Protein AF-A0A821PXV8-F1 (afdb_monomer_lite)

Structure (mmCIF, N/CA/C/O backbone):
data_AF-A0A821PXV8-F1
#
_entry.id   AF-A0A821PXV8-F1
#
loop_
_atom_site.group_PDB
_atom_site.id
_atom_site.type_symbol
_atom_site.label_atom_id
_atom_site.label_alt_id
_atom_site.label_comp_id
_atom_site.label_asym_id
_atom_site.label_entity_id
_atom_site.label_seq_id
_atom_site.pdbx_PDB_ins_code
_atom_site.Cartn_x
_atom_site.Cartn_y
_atom_site.Cartn_z
_atom_site.occupancy
_atom_site.B_iso_or_equiv
_atom_site.auth_seq_id
_atom_site.auth_comp_id
_atom_site.auth_asym_id
_atom_site.auth_atom_id
_atom_site.pdbx_PDB_model_num
ATOM 1 N N . ALA A 1 1 ? 5.742 -24.033 -4.433 1.00 52.22 1 ALA A N 1
ATOM 2 C CA . ALA A 1 1 ? 5.635 -23.165 -3.242 1.00 52.22 1 ALA A CA 1
ATOM 3 C C . ALA A 1 1 ? 5.120 -21.773 -3.616 1.00 52.22 1 ALA A C 1
ATOM 5 O O . ALA A 1 1 ? 4.051 -21.409 -3.152 1.00 52.22 1 ALA A O 1
ATOM 6 N N . GLU A 1 2 ? 5.779 -21.044 -4.525 1.00 56.19 2 GLU A N 1
ATOM 7 C CA . GLU A 1 2 ? 5.351 -19.692 -4.942 1.00 56.19 2 GLU A CA 1
ATOM 8 C C . GLU A 1 2 ? 3.942 -19.612 -5.546 1.00 56.19 2 GLU A C 1
ATOM 10 O O . GLU A 1 2 ? 3.181 -18.720 -5.197 1.00 56.19 2 GLU A O 1
ATOM 15 N N . ALA A 1 3 ? 3.549 -20.554 -6.409 1.00 59.94 3 ALA A N 1
ATOM 16 C CA . ALA A 1 3 ? 2.200 -20.560 -6.989 1.00 59.94 3 ALA A CA 1
ATOM 17 C C . ALA A 1 3 ? 1.091 -20.746 -5.931 1.00 59.94 3 ALA A C 1
ATOM 19 O O . ALA A 1 3 ? 0.025 -20.149 -6.044 1.00 59.94 3 ALA A O 1
ATOM 20 N N . LEU A 1 4 ? 1.364 -21.530 -4.880 1.00 55.66 4 LEU A N 1
ATOM 21 C CA . LEU A 1 4 ? 0.451 -21.717 -3.747 1.00 55.66 4 LEU A CA 1
ATOM 22 C C . LEU A 1 4 ? 0.378 -20.457 -2.880 1.00 55.66 4 LEU A C 1
ATOM 24 O O . LEU A 1 4 ? -0.715 -20.044 -2.514 1.00 55.66 4 LEU A O 1
ATOM 28 N N . LEU A 1 5 ? 1.518 -19.805 -2.620 1.00 61.62 5 LEU A N 1
ATOM 29 C CA . LEU A 1 5 ? 1.550 -18.509 -1.934 1.00 61.62 5 LEU A CA 1
ATOM 30 C C . LEU A 1 5 ? 0.720 -17.469 -2.697 1.00 61.62 5 LEU A C 1
ATOM 32 O O . LEU A 1 5 ? -0.168 -16.859 -2.114 1.00 61.62 5 LEU A O 1
ATOM 36 N N . ARG A 1 6 ? 0.914 -17.335 -4.015 1.00 65.44 6 ARG A N 1
ATOM 37 C CA . ARG A 1 6 ? 0.133 -16.410 -4.858 1.00 65.44 6 ARG A CA 1
ATOM 38 C C . ARG A 1 6 ? -1.368 -16.707 -4.836 1.00 65.44 6 ARG A C 1
ATOM 40 O O . ARG A 1 6 ? -2.165 -15.774 -4.797 1.00 65.44 6 ARG A O 1
ATOM 47 N N . SER A 1 7 ? -1.749 -17.986 -4.868 1.00 68.25 7 SER A N 1
ATOM 48 C CA . SER A 1 7 ? -3.154 -18.398 -4.759 1.00 68.25 7 SER A CA 1
ATOM 49 C C . SER A 1 7 ? -3.750 -17.967 -3.421 1.00 68.25 7 SER A C 1
ATOM 51 O O . SER A 1 7 ? -4.820 -17.368 -3.401 1.00 68.25 7 SER A O 1
ATOM 53 N N . ASN A 1 8 ? -3.024 -18.197 -2.325 1.00 72.19 8 ASN A N 1
ATOM 54 C CA . ASN A 1 8 ? -3.467 -17.818 -0.987 1.00 72.19 8 ASN A CA 1
ATOM 55 C C . ASN A 1 8 ? -3.618 -16.295 -0.856 1.00 72.19 8 ASN A C 1
ATOM 57 O O . ASN A 1 8 ? -4.674 -15.833 -0.441 1.00 72.19 8 ASN A O 1
ATOM 61 N N . TYR A 1 9 ? -2.632 -15.509 -1.307 1.00 73.06 9 TYR A N 1
ATOM 62 C CA . TYR A 1 9 ? -2.720 -14.043 -1.266 1.00 73.06 9 TYR A CA 1
ATOM 63 C C . TYR A 1 9 ? -3.890 -13.498 -2.087 1.00 73.06 9 TYR A C 1
ATOM 65 O O . TYR A 1 9 ? -4.561 -12.564 -1.654 1.00 73.06 9 TYR A O 1
ATOM 73 N N . LYS A 1 10 ? -4.171 -14.078 -3.258 1.00 76.25 10 LYS A N 1
ATOM 74 C CA . LYS A 1 10 ? -5.303 -13.656 -4.091 1.00 76.25 10 LYS A CA 1
ATOM 75 C C . LYS A 1 10 ? -6.648 -13.959 -3.422 1.00 76.25 10 LYS A C 1
ATOM 77 O O . LYS A 1 10 ? -7.533 -13.100 -3.417 1.00 76.25 10 LYS A O 1
ATOM 82 N N . ASP A 1 11 ? -6.784 -15.146 -2.839 1.00 82.31 11 ASP A N 1
ATOM 83 C CA . ASP A 1 11 ? -7.989 -15.549 -2.111 1.00 82.31 11 ASP A CA 1
ATOM 84 C C . ASP A 1 11 ? -8.191 -14.705 -0.847 1.00 82.31 11 ASP A C 1
ATOM 86 O O . ASP A 1 11 ? -9.311 -14.286 -0.545 1.00 82.31 11 ASP A O 1
ATOM 90 N N . ASP A 1 12 ? -7.114 -14.406 -0.125 1.00 80.38 12 ASP A N 1
ATOM 91 C CA . ASP A 1 12 ? -7.158 -13.591 1.086 1.00 80.38 12 ASP A CA 1
ATOM 92 C C . ASP A 1 12 ? -7.486 -12.129 0.771 1.00 80.38 12 ASP A C 1
ATOM 94 O O . ASP A 1 12 ? -8.326 -11.533 1.446 1.00 80.38 12 ASP A O 1
ATOM 98 N N . CYS A 1 13 ? -6.948 -11.583 -0.322 1.00 85.19 13 CYS A N 1
ATOM 99 C CA . CYS A 1 13 ? -7.296 -10.245 -0.799 1.00 85.19 13 CYS A CA 1
ATOM 100 C C . CYS A 1 13 ? -8.797 -10.145 -1.141 1.00 85.19 13 CYS A C 1
ATOM 102 O O . CYS A 1 13 ? -9.473 -9.199 -0.736 1.00 85.19 13 CYS A O 1
ATOM 104 N N . SER A 1 14 ? -9.363 -11.169 -1.794 1.00 87.62 14 SER A N 1
ATOM 105 C CA . SER A 1 14 ? -10.803 -11.226 -2.089 1.00 87.62 14 SER A CA 1
ATOM 106 C C . SER A 1 14 ? -11.669 -11.271 -0.824 1.00 87.62 14 SER A C 1
ATOM 108 O O . SER A 1 14 ? -12.685 -10.573 -0.743 1.00 87.62 14 SER A O 1
ATOM 110 N N . LYS A 1 15 ? -11.268 -12.050 0.189 1.00 91.69 15 LYS A N 1
ATOM 111 C CA . LYS A 1 15 ? -11.976 -12.106 1.478 1.00 91.69 15 LYS A CA 1
ATOM 112 C C . LYS A 1 15 ? -11.919 -10.766 2.210 1.00 91.69 15 LYS A C 1
ATOM 114 O O . LYS A 1 15 ? -12.940 -10.339 2.745 1.00 91.69 15 LYS A O 1
ATOM 119 N N . LEU A 1 16 ? -10.760 -10.104 2.214 1.00 93.06 16 LEU A N 1
ATOM 120 C CA . LEU A 1 16 ? -10.581 -8.799 2.851 1.00 93.06 16 LEU A CA 1
ATOM 121 C C . LEU A 1 16 ? -11.407 -7.708 2.161 1.00 93.06 16 LEU A C 1
ATOM 123 O O . LEU A 1 16 ? -12.074 -6.941 2.849 1.00 93.06 16 LEU A O 1
ATOM 127 N N . LEU A 1 17 ? -11.441 -7.680 0.825 1.00 91.19 17 LEU A N 1
ATOM 128 C CA . LEU A 1 17 ? -12.291 -6.758 0.061 1.00 91.19 17 LEU A CA 1
ATOM 129 C C . LEU A 1 17 ? -13.772 -6.955 0.392 1.00 91.19 17 LEU A C 1
ATOM 131 O O . LEU A 1 17 ? -14.465 -6.005 0.741 1.00 91.19 17 LEU A O 1
ATOM 135 N N . ARG A 1 18 ? -14.242 -8.207 0.389 1.00 95.19 18 ARG A N 1
ATOM 136 C CA . ARG A 1 18 ? -15.628 -8.520 0.758 1.00 95.19 18 ARG A CA 1
ATOM 137 C C . ARG A 1 18 ? -15.946 -8.118 2.200 1.00 95.19 18 ARG A C 1
ATOM 139 O O . ARG A 1 18 ? -17.059 -7.678 2.485 1.00 95.19 18 ARG A O 1
ATOM 146 N N . TYR A 1 19 ? -14.997 -8.296 3.115 1.00 96.25 19 TYR A N 1
ATOM 147 C CA . TYR A 1 19 ? -15.153 -7.847 4.493 1.00 96.25 19 TYR A CA 1
ATOM 148 C C . TYR A 1 19 ? -15.256 -6.320 4.568 1.00 96.25 19 TYR A C 1
ATOM 150 O O . TYR A 1 19 ? -16.182 -5.811 5.195 1.00 96.25 19 TYR A O 1
ATOM 158 N N . TYR A 1 20 ? -14.389 -5.592 3.864 1.00 93.50 20 TYR A N 1
ATOM 159 C CA . TYR A 1 20 ? -14.444 -4.134 3.778 1.00 93.50 20 TYR A CA 1
ATOM 160 C C . TYR A 1 20 ? -15.785 -3.627 3.221 1.00 93.50 20 TYR A C 1
ATOM 162 O O . TYR A 1 20 ? -16.412 -2.749 3.819 1.00 93.50 20 TYR A O 1
ATOM 170 N N . ASP A 1 21 ? -16.285 -4.234 2.143 1.00 93.62 21 ASP A N 1
ATOM 171 C CA . ASP A 1 21 ? -17.606 -3.926 1.584 1.00 93.62 21 ASP A CA 1
ATOM 172 C C . ASP A 1 21 ? -18.719 -4.146 2.612 1.00 93.62 21 ASP A C 1
ATOM 174 O O . ASP A 1 21 ? -19.646 -3.340 2.735 1.00 93.62 21 ASP A O 1
ATOM 178 N N . GLN A 1 22 ? -18.613 -5.213 3.406 1.00 95.75 22 GLN A N 1
ATOM 179 C CA . GLN A 1 22 ? -19.569 -5.488 4.468 1.00 95.75 22 GLN A CA 1
ATOM 180 C C . GLN A 1 22 ? -19.514 -4.433 5.579 1.00 95.75 22 GLN A C 1
ATOM 182 O O . GLN A 1 22 ? -20.576 -4.050 6.075 1.00 95.75 22 GLN A O 1
ATOM 187 N N . LEU A 1 23 ? -18.323 -3.940 5.944 1.00 93.62 23 LEU A N 1
ATOM 188 C CA . LEU A 1 23 ? -18.157 -2.845 6.907 1.00 93.62 23 LEU A CA 1
ATOM 189 C C . LEU A 1 23 ? -18.810 -1.551 6.396 1.00 93.62 23 LEU A C 1
ATOM 191 O O . LEU A 1 23 ? -19.538 -0.904 7.149 1.00 93.62 23 LEU A O 1
ATOM 195 N N . ASN A 1 24 ? -18.637 -1.216 5.112 1.00 91.56 24 ASN A N 1
ATOM 196 C CA . ASN A 1 24 ? -19.340 -0.091 4.479 1.00 91.56 24 ASN A CA 1
ATOM 197 C C . ASN A 1 24 ? -20.864 -0.276 4.523 1.00 91.56 24 ASN A C 1
ATOM 199 O O . ASN A 1 24 ? -21.607 0.639 4.871 1.00 91.56 24 ASN A O 1
ATOM 203 N N . ALA A 1 25 ? -21.351 -1.481 4.216 1.00 93.88 25 ALA A N 1
ATOM 204 C CA . ALA A 1 25 ? -22.782 -1.763 4.152 1.00 93.88 25 ALA A CA 1
ATOM 205 C C . ALA A 1 25 ? -23.503 -1.678 5.513 1.00 93.88 25 ALA A C 1
ATOM 207 O O . ALA A 1 25 ? -24.725 -1.485 5.542 1.00 93.88 25 ALA A O 1
ATOM 208 N N . ILE A 1 26 ? -22.784 -1.860 6.630 1.00 92.75 26 ILE A N 1
ATOM 209 C CA . ILE A 1 26 ? -23.348 -1.788 7.990 1.00 92.75 26 ILE A CA 1
ATOM 210 C C . ILE A 1 26 ? -23.173 -0.422 8.658 1.00 92.75 26 ILE A C 1
ATOM 212 O O . ILE A 1 26 ? -23.895 -0.148 9.614 1.00 92.75 26 ILE A O 1
ATOM 216 N N . GLU A 1 27 ? -22.271 0.430 8.164 1.00 88.94 27 GLU A N 1
ATOM 217 C CA . GLU A 1 27 ? -21.883 1.700 8.798 1.00 88.94 27 GLU A CA 1
ATOM 218 C C . GLU A 1 27 ? -23.078 2.607 9.116 1.00 88.94 27 GLU A C 1
ATOM 220 O O . GLU A 1 27 ? -23.168 3.166 10.205 1.00 88.94 27 GLU A O 1
ATOM 225 N N . HIS A 1 28 ? -24.050 2.692 8.206 1.00 87.94 28 HIS A N 1
ATOM 226 C CA . HIS A 1 28 ? -25.252 3.513 8.394 1.00 87.94 28 HIS A CA 1
ATOM 227 C C . HIS A 1 28 ? -26.427 2.770 9.046 1.00 87.94 28 HIS A C 1
ATOM 229 O O . HIS A 1 28 ? -27.474 3.365 9.293 1.00 87.94 28 HIS A O 1
ATOM 235 N N . LYS A 1 29 ? -26.284 1.465 9.302 1.00 92.19 29 LYS A N 1
ATOM 236 C CA . LYS A 1 29 ? -27.342 0.610 9.867 1.00 92.19 29 LYS A CA 1
ATOM 237 C C . LYS A 1 29 ? -27.133 0.335 11.350 1.00 92.19 29 LYS A C 1
ATOM 239 O O . LYS A 1 29 ? -28.100 0.100 12.068 1.00 92.19 29 LYS A O 1
ATOM 244 N N . LEU A 1 30 ? -25.878 0.328 11.790 1.00 87.75 30 LEU A N 1
ATOM 245 C CA . LEU A 1 30 ? -25.484 0.025 13.156 1.00 87.75 30 LEU A CA 1
ATOM 246 C C . LEU A 1 30 ? -24.694 1.206 13.714 1.00 87.75 30 LEU A C 1
ATOM 248 O O . LEU A 1 30 ? -23.628 1.517 13.185 1.00 87.75 30 LEU A O 1
ATOM 252 N N . PRO A 1 31 ? -25.149 1.844 14.802 1.00 87.50 31 PRO A N 1
ATOM 253 C CA . PRO A 1 31 ? -24.382 2.915 15.408 1.00 87.50 31 PRO A CA 1
ATOM 254 C C . PRO A 1 31 ? -23.240 2.348 16.269 1.00 87.50 31 PRO A C 1
ATOM 256 O O . PRO A 1 31 ? -23.302 2.302 17.504 1.00 87.50 31 PRO A O 1
ATOM 259 N N . ILE A 1 32 ? -22.187 1.882 15.592 1.00 87.62 32 ILE A N 1
ATOM 260 C CA . ILE A 1 32 ? -20.971 1.346 16.209 1.00 87.62 32 ILE A CA 1
ATOM 261 C C . ILE A 1 32 ? -20.186 2.510 16.811 1.00 87.62 32 ILE A C 1
ATOM 263 O O . ILE A 1 32 ? -19.501 3.259 16.116 1.00 87.62 32 ILE A O 1
ATOM 267 N N . THR A 1 33 ? -20.338 2.685 18.121 1.00 82.25 33 THR A N 1
ATOM 268 C CA . THR A 1 33 ? -19.706 3.749 18.901 1.00 82.25 33 THR A CA 1
ATOM 269 C C . THR A 1 33 ? -19.451 3.266 20.325 1.00 82.25 33 THR A C 1
ATOM 271 O O . THR A 1 33 ? -20.093 2.335 20.814 1.00 82.25 33 THR A O 1
ATOM 274 N N . GLU A 1 34 ? -18.572 3.961 21.045 1.00 83.06 34 GLU A N 1
ATOM 275 C CA . GLU A 1 34 ? -18.310 3.693 22.464 1.00 83.06 34 GLU A CA 1
ATOM 276 C C . GLU A 1 34 ? -19.551 3.888 23.357 1.00 83.06 34 GLU A C 1
ATOM 278 O O . GLU A 1 34 ? -19.604 3.374 24.468 1.00 83.06 34 GLU A O 1
ATOM 283 N N . ASN A 1 35 ? -20.596 4.572 22.884 1.00 86.31 35 ASN A N 1
ATOM 284 C CA . ASN A 1 35 ? -21.778 4.889 23.689 1.00 86.31 35 ASN A CA 1
ATOM 285 C C . ASN A 1 35 ? -23.027 4.078 23.318 1.00 86.31 35 ASN A C 1
ATOM 287 O O . ASN A 1 35 ? -24.021 4.161 24.035 1.00 86.31 35 ASN A O 1
ATOM 291 N N . GLN A 1 36 ? -22.993 3.295 22.234 1.00 86.56 36 GLN A N 1
ATOM 292 C CA . GLN A 1 36 ? -24.135 2.500 21.770 1.00 86.56 36 GLN A CA 1
ATOM 293 C C . GLN A 1 36 ? -23.723 1.051 21.490 1.00 86.56 36 GLN A C 1
ATOM 295 O O . GLN A 1 36 ? -23.689 0.243 22.418 1.00 86.56 36 GLN A O 1
ATOM 300 N N . ILE A 1 37 ? -23.385 0.704 20.242 1.00 89.25 37 ILE A N 1
ATOM 301 C CA . ILE A 1 37 ? -22.899 -0.639 19.902 1.00 89.25 37 ILE A CA 1
ATOM 302 C C . ILE A 1 37 ? -21.379 -0.669 20.074 1.00 89.25 37 ILE A C 1
ATOM 304 O O . ILE A 1 37 ? -20.622 -0.237 19.204 1.00 89.25 37 ILE A O 1
ATOM 308 N N . ARG A 1 38 ? -20.941 -1.179 21.227 1.00 90.94 38 ARG A N 1
ATOM 309 C CA . ARG A 1 38 ? -19.537 -1.188 21.650 1.00 90.94 38 ARG A CA 1
ATOM 310 C C . ARG A 1 38 ? -18.791 -2.389 21.080 1.00 90.94 38 ARG A C 1
ATOM 312 O O . ARG A 1 38 ? -18.801 -3.465 21.673 1.00 90.94 38 ARG A O 1
ATOM 319 N N . ILE A 1 39 ? -18.109 -2.189 19.957 1.00 92.06 39 ILE A N 1
ATOM 320 C CA . ILE A 1 39 ? -17.181 -3.173 19.389 1.00 92.06 39 ILE A CA 1
ATOM 321 C C . ILE A 1 39 ? -15.771 -2.603 19.499 1.00 92.06 39 ILE A C 1
ATOM 323 O O . ILE A 1 39 ? -15.498 -1.527 18.971 1.00 92.06 39 ILE A O 1
ATOM 327 N N . TYR A 1 40 ? -14.893 -3.300 20.219 1.00 92.31 40 TYR A N 1
ATOM 328 C CA . TYR A 1 40 ? -13.493 -2.907 20.342 1.00 92.31 40 TYR A CA 1
ATOM 329 C C . TYR A 1 40 ? -12.660 -3.623 19.283 1.00 92.31 40 TYR A C 1
ATOM 331 O O . TYR A 1 40 ? -12.499 -4.843 19.338 1.00 92.31 40 TYR A O 1
ATOM 339 N N . PHE A 1 41 ? -12.113 -2.865 18.340 1.00 92.81 41 PHE A N 1
ATOM 340 C CA . PHE A 1 41 ? -11.226 -3.378 17.304 1.00 92.81 41 PHE A CA 1
ATOM 341 C C . PHE A 1 41 ? -9.784 -3.282 17.784 1.00 92.81 41 PHE A C 1
ATOM 343 O O . PHE A 1 41 ? -9.341 -2.217 18.220 1.00 92.81 41 PHE A O 1
ATOM 350 N N . LYS A 1 42 ? -9.046 -4.388 17.714 1.00 93.12 42 LYS A N 1
ATOM 351 C CA . LYS A 1 42 ? -7.665 -4.477 18.190 1.00 93.12 42 LYS A CA 1
ATOM 352 C C . LYS A 1 42 ? -6.773 -5.025 17.085 1.00 93.12 42 LYS A C 1
ATOM 354 O O . LYS A 1 42 ? -6.982 -6.150 16.644 1.00 93.12 42 LYS A O 1
ATOM 359 N N . TRP A 1 43 ? -5.747 -4.260 16.724 1.00 89.44 43 TRP A N 1
ATOM 360 C CA . TRP A 1 43 ? -4.767 -4.625 15.705 1.00 89.44 43 TRP A CA 1
ATOM 361 C C . TRP A 1 43 ? -3.342 -4.548 16.246 1.00 89.44 43 TRP A C 1
ATOM 363 O O . TRP A 1 43 ? -3.031 -3.823 17.198 1.00 89.44 43 TRP A O 1
ATOM 373 N N . GLN A 1 44 ? -2.469 -5.338 15.639 1.00 85.25 44 GLN A N 1
ATOM 374 C CA . GLN A 1 44 ? -1.035 -5.271 15.871 1.00 85.25 44 GLN A CA 1
ATOM 375 C C . GLN A 1 44 ? -0.395 -4.261 14.921 1.00 85.25 44 GLN A C 1
ATOM 377 O O . GLN A 1 44 ? -0.855 -4.090 13.795 1.00 85.25 44 GLN A O 1
ATOM 382 N N . ASP A 1 45 ? 0.659 -3.594 15.386 1.00 79.94 45 ASP A N 1
ATOM 383 C CA . ASP A 1 45 ? 1.477 -2.743 14.527 1.00 79.94 45 ASP A CA 1
ATOM 384 C C . ASP A 1 45 ? 2.203 -3.588 13.464 1.00 79.94 45 ASP A C 1
ATOM 386 O O . ASP A 1 45 ? 2.715 -4.668 13.776 1.00 79.94 45 ASP A O 1
ATOM 390 N N . ALA A 1 46 ? 2.221 -3.095 12.224 1.00 79.12 46 ALA A N 1
ATOM 391 C CA . ALA A 1 46 ? 2.810 -3.769 11.070 1.00 79.12 46 ALA A CA 1
ATOM 392 C C . ALA A 1 46 ? 4.332 -3.577 10.964 1.00 79.12 46 ALA A C 1
ATOM 394 O O . ALA A 1 46 ? 5.005 -4.390 10.337 1.00 79.12 46 ALA A O 1
ATOM 395 N N . PHE A 1 47 ? 4.876 -2.517 11.571 1.00 73.19 47 PHE A N 1
ATOM 396 C CA . PHE A 1 47 ? 6.266 -2.088 11.369 1.00 73.19 47 PHE A CA 1
ATOM 397 C C . PHE A 1 47 ? 7.154 -2.295 12.598 1.00 73.19 47 PHE A C 1
ATOM 399 O O . PHE A 1 47 ? 8.377 -2.184 12.513 1.00 73.19 47 PHE A O 1
ATOM 406 N N . VAL A 1 48 ? 6.567 -2.652 13.743 1.00 66.38 48 VAL A N 1
ATOM 407 C CA . VAL A 1 48 ? 7.331 -3.000 14.946 1.00 66.38 48 VAL A CA 1
ATOM 408 C C . VAL A 1 48 ? 7.961 -4.383 14.763 1.00 66.38 48 VAL A C 1
ATOM 410 O O . VAL A 1 48 ? 7.362 -5.409 15.087 1.00 66.38 48 VAL A O 1
ATOM 413 N N . SER A 1 49 ? 9.194 -4.400 14.257 1.00 52.41 49 SER A N 1
ATOM 414 C CA . SER A 1 49 ? 10.047 -5.587 14.220 1.00 52.41 49 SER A CA 1
ATOM 415 C C . SER A 1 49 ? 10.868 -5.686 15.506 1.00 52.41 49 SER A C 1
ATOM 417 O O . SER A 1 49 ? 11.482 -4.716 15.943 1.00 52.41 49 SER A O 1
ATOM 419 N N . GLY A 1 50 ? 10.885 -6.868 16.121 1.00 50.69 50 GLY A N 1
ATOM 420 C CA . GLY A 1 50 ? 11.748 -7.164 17.263 1.00 50.69 50 GLY A CA 1
ATOM 421 C C . GLY A 1 50 ? 11.006 -7.282 18.588 1.00 50.69 50 GLY A C 1
ATOM 422 O O . GLY A 1 50 ? 11.015 -6.373 19.416 1.00 50.69 50 GLY A O 1
ATOM 423 N N . GLY A 1 51 ? 10.467 -8.472 18.849 1.00 43.94 51 GLY A N 1
ATOM 424 C CA . GLY A 1 51 ? 10.511 -9.010 20.201 1.00 43.94 51 GLY A CA 1
ATOM 425 C C . GLY A 1 51 ? 11.947 -9.437 20.482 1.00 43.94 51 GLY A C 1
ATOM 426 O O . GLY A 1 51 ? 12.385 -10.477 20.000 1.00 43.94 51 GLY A O 1
ATOM 427 N N . SER A 1 52 ? 12.698 -8.628 21.230 1.00 46.47 52 SER A N 1
ATOM 428 C CA . SER A 1 52 ? 13.928 -9.098 21.863 1.00 46.47 52 SER A CA 1
ATOM 429 C C . SER A 1 52 ? 13.595 -10.342 22.691 1.00 46.47 52 SER A C 1
ATOM 431 O O . SER A 1 52 ? 12.541 -10.390 23.335 1.00 46.47 52 SER A O 1
ATOM 433 N N . LEU A 1 53 ? 14.518 -11.309 22.757 1.00 53.97 53 LEU A N 1
ATOM 434 C CA . LEU A 1 53 ? 14.480 -12.415 23.729 1.00 53.97 53 LEU A CA 1
ATOM 435 C C . LEU A 1 53 ? 14.321 -11.911 25.187 1.00 53.97 53 LEU A C 1
ATOM 437 O O . LEU A 1 53 ? 14.004 -12.694 26.077 1.00 53.97 53 LEU A O 1
ATOM 441 N N . PHE A 1 54 ? 14.465 -10.596 25.409 1.00 55.19 54 PHE A N 1
ATOM 442 C CA . PHE A 1 54 ? 14.192 -9.867 26.644 1.00 55.19 54 PHE A CA 1
ATOM 443 C C . PHE A 1 54 ? 13.163 -8.720 26.481 1.00 55.19 54 PHE A C 1
ATOM 445 O O . PHE A 1 54 ? 13.405 -7.591 26.898 1.00 55.19 54 PHE A O 1
ATOM 452 N N . GLY A 1 55 ? 11.975 -8.990 25.928 1.00 50.88 55 GLY A N 1
ATOM 453 C CA . GLY A 1 55 ? 10.752 -8.353 26.451 1.00 50.88 55 GLY A CA 1
ATOM 454 C C . GLY A 1 55 ? 10.151 -7.128 25.746 1.00 50.88 55 GLY A C 1
ATOM 455 O O . GLY A 1 55 ? 9.298 -6.472 26.346 1.00 50.88 55 GLY A O 1
ATOM 456 N N . SER A 1 56 ? 10.468 -6.826 24.488 1.00 54.47 56 SER A N 1
ATOM 457 C CA . SER A 1 56 ? 9.654 -5.868 23.716 1.00 54.47 56 SER A CA 1
ATOM 458 C C . SER A 1 56 ? 8.386 -6.554 23.185 1.00 54.47 56 SER A C 1
ATOM 460 O O . SER A 1 56 ? 8.404 -7.255 22.178 1.00 54.47 56 SER A O 1
ATOM 462 N N . LYS A 1 57 ? 7.255 -6.398 23.888 1.00 58.34 57 LYS A N 1
ATOM 463 C CA . LYS A 1 57 ? 5.948 -6.876 23.400 1.00 58.34 57 LYS A CA 1
ATOM 464 C C . LYS A 1 57 ? 5.580 -6.136 22.112 1.00 58.34 57 LYS A C 1
ATOM 466 O O . LYS A 1 57 ? 5.624 -4.908 22.090 1.00 58.34 57 LYS A O 1
ATOM 471 N N . GLN A 1 58 ? 5.158 -6.876 21.084 1.00 64.88 58 GLN A N 1
ATOM 472 C CA . GLN A 1 58 ? 4.592 -6.302 19.862 1.00 64.88 58 GLN A CA 1
ATOM 473 C C . GLN A 1 58 ? 3.464 -5.337 20.242 1.00 64.88 58 GLN A C 1
ATOM 475 O O . GLN A 1 58 ? 2.527 -5.702 20.962 1.00 64.88 58 GLN A O 1
ATOM 480 N N . LYS A 1 59 ? 3.599 -4.078 19.823 1.00 69.62 59 LYS A N 1
ATOM 481 C CA . LYS A 1 59 ? 2.677 -3.017 20.214 1.00 69.62 59 LYS A CA 1
ATOM 482 C C . LYS A 1 59 ? 1.312 -3.295 19.587 1.00 69.62 59 LYS A C 1
ATOM 484 O O . LYS A 1 59 ? 1.190 -3.426 18.373 1.00 69.62 59 LYS A O 1
ATOM 489 N N . THR A 1 60 ? 0.284 -3.402 20.425 1.00 76.38 60 THR A N 1
ATOM 490 C CA . THR A 1 60 ? -1.107 -3.509 19.974 1.00 76.38 60 THR A CA 1
ATOM 491 C C . THR A 1 60 ? -1.798 -2.176 20.175 1.00 76.38 60 THR A C 1
ATOM 493 O O . THR A 1 60 ? -1.758 -1.642 21.285 1.00 76.38 60 THR A O 1
ATOM 496 N N . ASN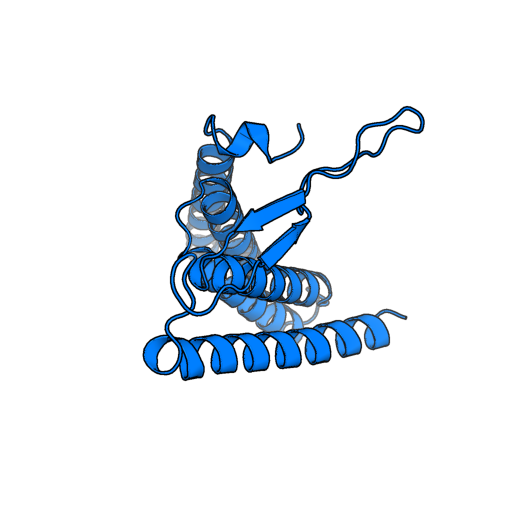 A 1 61 ? -2.478 -1.691 19.144 1.00 80.81 61 ASN A N 1
ATOM 497 C CA . ASN A 1 61 ? -3.347 -0.524 19.223 1.00 80.81 61 ASN A CA 1
ATOM 498 C C . ASN A 1 61 ? -4.807 -0.980 19.057 1.00 80.81 61 ASN A C 1
ATOM 500 O O . ASN A 1 61 ? -5.080 -2.090 18.594 1.00 80.81 61 ASN A O 1
ATOM 504 N N . GLY A 1 62 ? -5.757 -0.149 19.474 1.00 85.44 62 GLY A N 1
ATOM 505 C CA . GLY A 1 62 ? -7.168 -0.473 19.319 1.00 85.44 62 GLY A CA 1
ATOM 506 C C . GLY A 1 62 ? -8.073 0.743 19.413 1.00 85.44 62 GLY A C 1
ATOM 507 O O . GLY A 1 62 ? -7.676 1.793 19.923 1.00 85.44 62 GLY A O 1
ATOM 508 N N . SER A 1 63 ? -9.292 0.606 18.902 1.00 87.88 63 SER A N 1
ATOM 509 C CA . SER A 1 63 ? -10.287 1.674 18.853 1.00 87.88 63 SER A CA 1
ATOM 510 C C . SER A 1 63 ? -11.706 1.113 18.869 1.00 87.88 63 SER A C 1
ATOM 512 O O . SER A 1 63 ? -11.957 0.018 18.378 1.00 87.88 63 SER A O 1
ATOM 514 N N . TRP A 1 64 ? -12.653 1.905 19.371 1.00 89.75 64 TRP A N 1
ATOM 515 C CA . TRP A 1 64 ? -14.093 1.636 19.260 1.00 89.75 64 TRP A CA 1
ATOM 516 C C . TRP A 1 64 ? -14.698 2.112 17.929 1.00 89.75 64 TRP A C 1
ATOM 518 O O . TRP A 1 64 ? -15.899 1.974 17.704 1.00 89.75 64 TRP A O 1
ATOM 528 N N . LYS A 1 65 ? -13.899 2.753 17.066 1.00 87.25 65 LYS A N 1
ATOM 529 C CA . LYS A 1 65 ? -14.371 3.375 15.824 1.00 87.25 65 LYS A CA 1
ATOM 530 C C . LYS A 1 65 ? -14.363 2.369 14.674 1.00 87.25 65 LYS A C 1
ATOM 532 O O . LYS A 1 65 ? -13.317 1.806 14.369 1.00 87.25 65 LYS A O 1
ATOM 537 N N . LEU A 1 66 ? -15.482 2.240 13.959 1.00 89.25 66 LEU A N 1
ATOM 538 C CA . LEU A 1 66 ? -15.549 1.456 12.717 1.00 89.25 66 LEU A CA 1
ATOM 539 C C . LEU A 1 66 ? -14.559 1.965 11.653 1.00 89.25 66 LEU A C 1
ATOM 541 O O . LEU A 1 66 ? -13.982 1.172 10.917 1.00 89.25 66 LEU A O 1
ATOM 545 N N . SER A 1 67 ? -14.303 3.276 11.604 1.00 86.50 67 SER A N 1
ATOM 546 C CA . SER A 1 67 ? -13.315 3.857 10.686 1.00 86.50 67 SER A CA 1
ATOM 547 C C . SER A 1 67 ? -11.886 3.369 10.943 1.00 86.50 67 SER A C 1
ATOM 549 O O . SER A 1 67 ? -11.113 3.252 9.998 1.00 86.50 67 SER A O 1
ATOM 551 N N . TYR A 1 68 ? -11.542 3.030 12.191 1.00 87.25 68 TYR A N 1
ATOM 552 C CA . TYR A 1 68 ? -10.249 2.426 12.519 1.00 87.25 68 TYR A CA 1
ATOM 553 C C . TYR A 1 68 ? -10.141 1.002 11.961 1.00 87.25 68 TYR A C 1
ATOM 555 O O . TYR A 1 68 ? -9.141 0.672 11.335 1.00 87.25 68 TYR A O 1
ATOM 563 N N . GLU A 1 69 ? -11.188 0.189 12.114 1.00 91.12 69 GLU A N 1
ATOM 564 C CA . GLU A 1 69 ? -11.245 -1.153 11.519 1.00 91.12 69 GLU A CA 1
ATOM 565 C C . GLU A 1 69 ? -11.112 -1.095 9.994 1.00 91.12 69 GLU A C 1
ATOM 567 O O . GLU A 1 69 ? -10.265 -1.770 9.412 1.00 91.12 69 GLU A O 1
ATOM 572 N N . LYS A 1 70 ? -11.903 -0.229 9.348 1.00 89.56 70 LYS A N 1
ATOM 573 C CA . LYS A 1 70 ? -11.851 0.008 7.898 1.00 89.56 70 LYS A CA 1
ATOM 574 C C . LYS A 1 70 ? -10.439 0.384 7.438 1.00 89.56 70 LYS A C 1
ATOM 576 O O . LYS A 1 70 ? -9.997 -0.112 6.405 1.00 89.56 70 LYS A O 1
ATOM 581 N N . ALA A 1 71 ? -9.729 1.202 8.218 1.00 86.50 71 ALA A N 1
ATOM 582 C CA . ALA A 1 71 ? -8.348 1.580 7.937 1.00 86.50 71 ALA A CA 1
ATOM 583 C C . ALA A 1 71 ? -7.374 0.404 7.992 1.00 86.50 71 ALA A C 1
ATOM 585 O O . ALA A 1 71 ? -6.603 0.193 7.058 1.00 86.50 71 ALA A O 1
ATOM 586 N N . CYS A 1 72 ? -7.433 -0.396 9.055 1.00 87.88 72 CYS A N 1
ATOM 587 C CA . CYS A 1 72 ? -6.574 -1.568 9.197 1.00 87.88 72 CYS A CA 1
ATOM 588 C C . CYS A 1 72 ? -6.840 -2.620 8.108 1.00 87.88 72 CYS A C 1
ATOM 590 O O . CYS A 1 72 ? -5.903 -3.226 7.591 1.00 87.88 72 CYS A O 1
ATOM 592 N N . VAL A 1 73 ? -8.102 -2.809 7.712 1.00 91.12 73 VAL A N 1
ATOM 593 C CA . VAL A 1 73 ? -8.467 -3.726 6.623 1.00 91.12 73 VAL A CA 1
ATOM 594 C C . VAL A 1 73 ? -7.930 -3.237 5.279 1.00 91.12 73 VAL A C 1
ATOM 596 O O . VAL A 1 73 ? -7.312 -4.025 4.566 1.00 91.12 73 VAL A O 1
ATOM 599 N N . LEU A 1 74 ? -8.115 -1.956 4.939 1.00 88.06 74 LEU A N 1
ATOM 600 C CA . LEU A 1 74 ? -7.588 -1.397 3.689 1.00 88.06 74 LEU A CA 1
ATOM 601 C C . LEU A 1 74 ? -6.062 -1.452 3.627 1.00 88.06 74 LEU A C 1
ATOM 603 O O . LEU A 1 74 ? -5.521 -1.824 2.588 1.00 88.06 74 LEU A O 1
ATOM 607 N N . PHE A 1 75 ? -5.379 -1.186 4.742 1.00 87.00 75 PHE A N 1
ATOM 608 C CA . PHE A 1 75 ? -3.931 -1.364 4.840 1.00 87.00 75 PHE A CA 1
ATOM 609 C C . PHE A 1 75 ? -3.501 -2.793 4.472 1.00 87.00 75 PHE A C 1
ATOM 611 O O . PHE A 1 75 ? -2.597 -2.979 3.658 1.00 87.00 75 PHE A O 1
ATOM 618 N N . ASN A 1 76 ? -4.184 -3.810 5.004 1.00 89.50 76 ASN A N 1
ATOM 619 C CA . ASN A 1 76 ? -3.874 -5.208 4.695 1.00 89.50 76 ASN A CA 1
ATOM 620 C C . ASN A 1 76 ? -4.176 -5.578 3.234 1.00 89.50 76 ASN A C 1
ATOM 622 O O . ASN A 1 76 ? -3.453 -6.384 2.652 1.00 89.50 76 ASN A O 1
ATOM 626 N N . ILE A 1 77 ? -5.215 -4.992 2.627 1.00 90.75 77 ILE A N 1
ATOM 627 C CA . ILE A 1 77 ? -5.510 -5.173 1.195 1.00 90.75 77 ILE A CA 1
ATOM 628 C C . ILE A 1 77 ? -4.396 -4.550 0.345 1.00 90.75 77 ILE A C 1
ATOM 630 O O . ILE A 1 77 ? -3.895 -5.200 -0.572 1.00 90.75 77 ILE A O 1
ATOM 634 N N . GLY A 1 78 ? -3.971 -3.324 0.669 1.00 89.50 78 GLY A N 1
ATOM 635 C CA . GLY A 1 78 ? -2.843 -2.666 0.005 1.00 89.50 78 GLY A CA 1
ATOM 636 C C . GLY A 1 78 ? -1.565 -3.502 0.101 1.00 89.50 78 GLY A C 1
ATOM 637 O O . GLY A 1 78 ? -0.933 -3.798 -0.914 1.00 89.50 78 GLY A O 1
ATOM 638 N N . HIS A 1 79 ? -1.246 -4.001 1.298 1.00 88.25 79 HIS A N 1
ATOM 639 C CA . HIS A 1 79 ? -0.115 -4.905 1.504 1.00 88.25 79 HIS A CA 1
ATOM 640 C C . HIS A 1 79 ? -0.225 -6.201 0.678 1.00 88.25 79 HIS A C 1
ATOM 642 O O . HIS A 1 79 ? 0.737 -6.616 0.033 1.00 88.25 79 HIS A O 1
ATOM 648 N N . ALA A 1 80 ? -1.402 -6.830 0.618 1.00 90.69 80 ALA A N 1
ATOM 649 C CA . ALA A 1 80 ? -1.598 -8.017 -0.212 1.00 90.69 80 ALA A CA 1
ATOM 650 C C . ALA A 1 80 ? -1.366 -7.720 -1.705 1.00 90.69 80 ALA A C 1
ATOM 652 O O . ALA A 1 80 ? -0.759 -8.531 -2.408 1.00 90.69 80 ALA A O 1
ATOM 653 N N . TYR A 1 81 ? -1.795 -6.553 -2.197 1.00 92.75 81 TYR A N 1
ATOM 654 C CA . TYR A 1 81 ? -1.491 -6.132 -3.564 1.00 92.75 81 TYR A CA 1
ATOM 655 C C . TYR A 1 81 ? 0.004 -5.887 -3.787 1.00 92.75 81 TYR A C 1
ATOM 657 O O . TYR A 1 81 ? 0.520 -6.329 -4.813 1.00 92.75 81 TYR A O 1
ATOM 665 N N . SER A 1 82 ? 0.723 -5.262 -2.848 1.00 92.19 82 SER A N 1
ATOM 666 C CA . SER A 1 82 ? 2.176 -5.082 -2.991 1.00 92.19 82 SER A CA 1
ATOM 667 C C . SER A 1 82 ? 2.912 -6.422 -3.063 1.00 92.19 82 SER A C 1
ATOM 669 O O . SER A 1 82 ? 3.759 -6.607 -3.934 1.00 92.19 82 SER A O 1
ATOM 671 N N . GLU A 1 83 ? 2.536 -7.397 -2.231 1.00 91.25 83 GLU A N 1
ATOM 672 C CA . GLU A 1 83 ? 3.106 -8.753 -2.275 1.00 91.25 83 GLU A CA 1
ATOM 673 C C . GLU A 1 83 ? 2.789 -9.470 -3.597 1.00 91.25 83 GLU A C 1
ATOM 675 O O . GLU A 1 83 ? 3.662 -10.081 -4.219 1.00 91.25 83 GLU A O 1
ATOM 680 N N . LEU A 1 84 ? 1.549 -9.357 -4.088 1.00 92.38 84 LEU A N 1
ATOM 681 C CA . LEU A 1 84 ? 1.162 -9.909 -5.388 1.00 92.38 84 LEU A CA 1
ATOM 682 C C . LEU A 1 84 ? 1.933 -9.263 -6.545 1.00 92.38 84 LEU A C 1
ATOM 684 O O . LEU A 1 84 ? 2.226 -9.959 -7.521 1.00 92.38 84 LEU A O 1
ATOM 688 N N . ALA A 1 85 ? 2.253 -7.970 -6.455 1.00 93.25 85 ALA A N 1
ATOM 689 C CA . ALA A 1 85 ? 3.070 -7.263 -7.435 1.00 93.25 85 ALA A CA 1
ATOM 690 C C . ALA A 1 85 ? 4.517 -7.776 -7.435 1.00 93.25 85 ALA A C 1
ATOM 692 O O . ALA A 1 85 ? 5.034 -8.142 -8.492 1.00 93.25 85 ALA A O 1
ATOM 693 N N . LEU A 1 86 ? 5.130 -7.884 -6.251 1.00 92.38 86 LEU A N 1
ATOM 694 C CA . LEU A 1 86 ? 6.495 -8.392 -6.064 1.00 92.38 86 LEU A CA 1
ATOM 695 C C . LEU A 1 86 ? 6.651 -9.848 -6.515 1.00 92.38 86 LEU A C 1
ATOM 697 O O . LEU A 1 86 ? 7.709 -10.243 -6.997 1.00 92.38 86 LEU A O 1
ATOM 701 N N . ALA A 1 87 ? 5.587 -10.643 -6.412 1.00 91.56 87 ALA A N 1
ATOM 702 C CA . ALA A 1 87 ? 5.596 -12.022 -6.872 1.00 91.56 87 ALA A CA 1
ATOM 703 C C . ALA A 1 87 ? 5.596 -12.165 -8.408 1.00 91.56 87 ALA A C 1
ATOM 705 O O . ALA A 1 87 ? 5.769 -13.274 -8.906 1.00 91.56 87 ALA A O 1
ATOM 706 N N . GLN 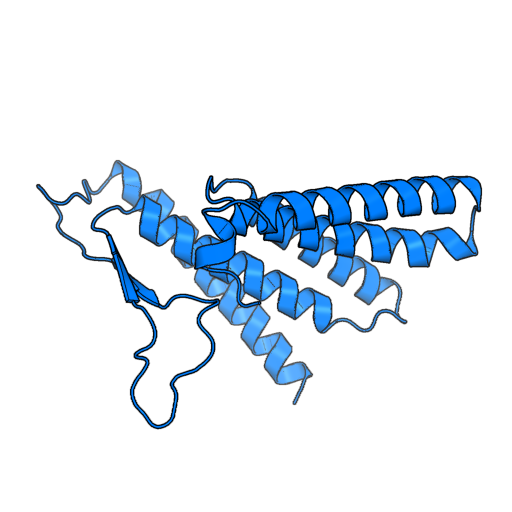A 1 88 ? 5.360 -11.114 -9.197 1.00 92.44 88 GLN A N 1
ATOM 707 C CA . GLN A 1 88 ? 5.311 -11.239 -10.658 1.00 92.44 88 GLN A CA 1
ATOM 708 C C . GLN A 1 88 ? 6.705 -11.390 -11.283 1.00 92.44 88 GLN A C 1
ATOM 710 O O . GLN A 1 88 ? 7.679 -10.786 -10.844 1.00 92.44 88 GLN A O 1
ATOM 715 N N . ASN A 1 89 ? 6.802 -12.155 -12.374 1.00 92.25 89 ASN A N 1
ATOM 716 C CA . ASN A 1 89 ? 8.031 -12.222 -13.160 1.00 92.25 89 ASN A CA 1
ATOM 717 C C . ASN A 1 89 ? 8.117 -11.028 -14.125 1.00 92.25 89 ASN A C 1
ATOM 719 O O . ASN A 1 89 ? 7.462 -11.010 -15.167 1.00 92.25 89 ASN A O 1
ATOM 723 N N . LEU A 1 90 ? 8.980 -10.066 -13.802 1.00 92.25 90 LEU A N 1
ATOM 724 C CA . LEU A 1 90 ? 9.146 -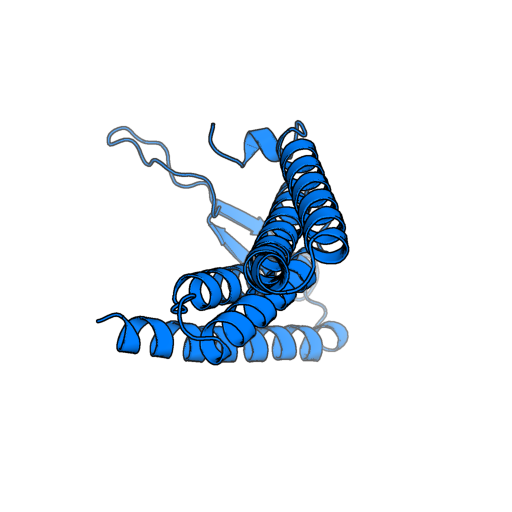8.822 -14.558 1.00 92.25 90 LEU A CA 1
ATOM 725 C C . LEU A 1 90 ? 9.824 -8.996 -15.929 1.00 92.25 90 LEU A C 1
ATOM 727 O O . LEU A 1 90 ? 9.816 -8.065 -16.723 1.00 92.25 90 LEU A O 1
ATOM 731 N N . SER A 1 91 ? 10.368 -10.175 -16.251 1.00 90.06 91 SER A N 1
ATOM 732 C CA . SER A 1 91 ? 10.850 -10.471 -17.613 1.00 90.06 91 SER A CA 1
ATOM 733 C C . SER A 1 91 ? 9.721 -10.784 -18.604 1.00 90.06 91 SER A C 1
ATOM 735 O O . SER A 1 91 ? 9.951 -10.823 -19.811 1.00 90.06 91 SER A O 1
ATOM 737 N N . ILE A 1 92 ? 8.497 -11.010 -18.109 1.00 92.12 92 ILE A N 1
ATOM 738 C CA . ILE A 1 92 ? 7.322 -11.336 -18.918 1.00 92.12 92 ILE A CA 1
ATOM 739 C C . ILE A 1 92 ? 6.395 -10.119 -18.951 1.00 92.12 92 ILE A C 1
ATOM 741 O O . ILE A 1 92 ? 5.812 -9.754 -17.932 1.00 92.12 92 ILE A O 1
ATOM 745 N N . ASP A 1 93 ? 6.197 -9.539 -20.136 1.00 90.69 93 ASP A N 1
ATOM 746 C CA . ASP A 1 93 ? 5.405 -8.315 -20.346 1.00 90.69 93 ASP A CA 1
ATOM 747 C C . ASP A 1 93 ? 4.014 -8.347 -19.694 1.00 90.69 93 ASP A C 1
ATOM 749 O O . ASP A 1 93 ? 3.600 -7.380 -19.055 1.00 90.69 93 ASP A O 1
ATOM 753 N N . GLU A 1 94 ? 3.286 -9.458 -19.825 1.00 92.88 94 GLU A N 1
ATOM 754 C CA . GLU A 1 94 ? 1.954 -9.597 -19.224 1.00 92.88 94 GLU A CA 1
ATOM 755 C C . GLU A 1 94 ? 2.007 -9.607 -17.691 1.00 92.88 94 GLU A C 1
ATOM 757 O O . GLU A 1 94 ? 1.181 -8.970 -17.040 1.00 92.88 94 GLU A O 1
ATOM 762 N N . GLN A 1 95 ? 3.013 -10.252 -17.096 1.00 92.88 95 GLN A N 1
ATOM 763 C CA . GLN A 1 95 ? 3.192 -10.252 -15.642 1.00 92.88 95 GLN A CA 1
ATOM 764 C C . GLN A 1 95 ? 3.683 -8.893 -15.129 1.00 92.88 95 GLN A C 1
ATOM 766 O O . GLN A 1 95 ? 3.241 -8.455 -14.070 1.00 92.88 95 GLN A O 1
ATOM 771 N N . MET A 1 96 ? 4.505 -8.171 -15.898 1.00 93.94 96 MET A N 1
ATOM 772 C CA . MET A 1 96 ? 4.880 -6.789 -15.583 1.00 93.94 96 MET A CA 1
ATOM 773 C C . MET A 1 96 ? 3.658 -5.858 -15.577 1.00 93.94 96 MET A C 1
ATOM 775 O O . MET A 1 96 ? 3.508 -5.051 -14.661 1.00 93.94 96 MET A O 1
ATOM 779 N N . LYS A 1 97 ? 2.742 -5.983 -16.550 1.00 93.69 97 LYS A N 1
ATOM 780 C CA . LYS A 1 97 ? 1.480 -5.216 -16.549 1.00 93.69 97 LYS A CA 1
ATOM 781 C C . LYS A 1 97 ? 0.625 -5.537 -15.325 1.00 93.69 97 LYS A C 1
ATOM 783 O O . LYS A 1 97 ? 0.031 -4.630 -14.749 1.00 93.69 97 LYS A O 1
ATOM 788 N N . ILE A 1 98 ? 0.565 -6.806 -14.921 1.00 94.56 98 ILE A N 1
ATOM 789 C CA . ILE A 1 98 ? -0.148 -7.225 -13.708 1.00 94.56 98 ILE A CA 1
ATOM 790 C C . ILE A 1 98 ? 0.497 -6.601 -12.461 1.00 94.56 98 ILE A C 1
ATOM 792 O O . ILE A 1 98 ? -0.217 -6.023 -11.645 1.00 94.56 98 ILE A O 1
ATOM 796 N N . ALA A 1 99 ? 1.828 -6.643 -12.343 1.00 95.25 99 ALA A N 1
ATOM 797 C CA . ALA A 1 99 ? 2.558 -6.018 -11.239 1.00 95.25 99 ALA A CA 1
ATOM 798 C C . ALA A 1 99 ? 2.286 -4.514 -11.161 1.00 95.25 99 ALA A C 1
ATOM 800 O O . ALA A 1 99 ? 1.973 -3.998 -10.091 1.00 95.25 99 ALA A O 1
ATOM 801 N N . LEU A 1 100 ? 2.309 -3.832 -12.310 1.00 95.44 100 LEU A N 1
ATOM 802 C CA . LEU A 1 100 ? 1.976 -2.414 -12.414 1.00 95.44 100 LEU A CA 1
ATOM 803 C C . LEU A 1 100 ? 0.580 -2.122 -11.859 1.00 95.44 100 LEU A C 1
ATOM 805 O O . LEU A 1 100 ? 0.416 -1.197 -11.068 1.00 95.44 100 LEU A O 1
ATOM 809 N N . ARG A 1 101 ? -0.425 -2.921 -12.242 1.00 95.00 101 ARG A N 1
ATOM 810 C CA . ARG A 1 101 ? -1.792 -2.751 -11.730 1.00 95.00 101 ARG A CA 1
ATOM 811 C C . ARG A 1 101 ? -1.879 -2.970 -10.229 1.00 95.00 101 ARG A C 1
ATOM 813 O O . ARG A 1 101 ? -2.563 -2.206 -9.561 1.00 95.00 101 ARG A O 1
ATOM 820 N N . TYR A 1 102 ? -1.187 -3.967 -9.696 1.00 95.38 102 TYR A N 1
ATOM 821 C CA . TYR A 1 102 ? -1.194 -4.214 -8.259 1.00 95.38 102 TYR A CA 1
ATOM 822 C C . TYR A 1 102 ? -0.482 -3.116 -7.461 1.00 95.38 102 TYR A C 1
ATOM 824 O O . TYR A 1 102 ? -1.012 -2.697 -6.435 1.00 95.38 102 TYR A O 1
ATOM 832 N N . PHE A 1 103 ? 0.641 -2.575 -7.940 1.00 96.19 103 PHE A N 1
ATOM 833 C CA . PHE A 1 103 ? 1.275 -1.420 -7.294 1.00 96.19 103 PHE A CA 1
ATOM 834 C C . PHE A 1 103 ? 0.374 -0.179 -7.307 1.00 96.19 103 PHE A C 1
ATOM 836 O O . PHE A 1 103 ? 0.251 0.489 -6.284 1.00 96.19 103 PHE A O 1
ATOM 843 N N . GLN A 1 104 ? -0.321 0.089 -8.418 1.00 94.31 104 GLN A N 1
ATOM 844 C CA . GLN A 1 104 ? -1.303 1.179 -8.493 1.00 94.31 104 GLN A CA 1
ATOM 845 C C . GLN A 1 104 ? -2.448 0.984 -7.490 1.00 94.31 104 GLN A C 1
ATOM 847 O O . GLN A 1 104 ? -2.733 1.883 -6.709 1.00 94.31 104 GLN A O 1
ATOM 852 N N . LEU A 1 105 ? -3.037 -0.217 -7.438 1.00 92.62 105 LEU A N 1
ATOM 853 C CA . LEU A 1 105 ? -4.098 -0.535 -6.477 1.00 92.62 105 LEU A CA 1
ATOM 854 C C . LEU A 1 105 ? -3.623 -0.404 -5.022 1.00 92.62 105 LEU A C 1
ATOM 856 O O . LEU A 1 105 ? -4.358 0.108 -4.185 1.00 92.62 105 LEU A O 1
ATOM 860 N N . SER A 1 106 ? -2.400 -0.839 -4.709 1.00 91.75 106 SER A N 1
ATOM 861 C CA . SER A 1 106 ? -1.821 -0.674 -3.370 1.00 91.75 106 SER A CA 1
ATOM 862 C C . SER A 1 106 ? -1.624 0.801 -3.000 1.00 91.75 106 SER A C 1
ATOM 864 O O . SER A 1 106 ? -1.924 1.213 -1.874 1.00 91.75 106 SER A O 1
ATOM 866 N N . SER A 1 107 ? -1.170 1.608 -3.965 1.00 91.00 107 SER A N 1
ATOM 867 C CA . SER A 1 107 ? -1.002 3.051 -3.803 1.00 91.00 107 SER A CA 1
ATOM 868 C C . SER A 1 107 ? -2.331 3.739 -3.492 1.00 91.00 107 SER A C 1
ATOM 870 O O . SER A 1 107 ? -2.423 4.404 -2.459 1.00 91.00 107 SER A O 1
ATOM 872 N N . ASP A 1 108 ? -3.362 3.506 -4.312 1.00 87.00 108 ASP A N 1
ATOM 873 C CA . ASP A 1 108 ? -4.678 4.154 -4.210 1.00 87.00 108 ASP A CA 1
ATOM 874 C C . ASP A 1 108 ? -5.365 3.864 -2.867 1.00 87.00 108 ASP A C 1
ATOM 876 O O . ASP A 1 108 ? -5.887 4.768 -2.218 1.00 87.00 108 ASP A O 1
ATOM 880 N N . LEU A 1 109 ? -5.306 2.614 -2.395 1.00 82.56 109 LEU A N 1
ATOM 881 C CA . LEU A 1 109 ? -5.917 2.213 -1.120 1.00 82.56 109 LEU A CA 1
ATOM 882 C C . LEU A 1 109 ? -5.235 2.827 0.109 1.00 82.56 109 LEU A C 1
ATOM 884 O O . LEU A 1 109 ? -5.811 2.835 1.198 1.00 82.56 109 LEU A O 1
ATOM 888 N N . SER A 1 110 ? -4.012 3.330 -0.057 1.00 73.44 110 SER A N 1
ATOM 889 C CA . SER A 1 110 ? -3.235 3.962 1.008 1.00 73.44 110 SER A CA 1
ATOM 890 C C . SER A 1 110 ? -3.443 5.486 1.077 1.00 73.44 110 SER A C 1
ATOM 892 O O . SER A 1 110 ? -3.038 6.092 2.067 1.00 73.44 110 SER A O 1
ATOM 894 N N . VAL A 1 111 ? -4.078 6.106 0.065 1.00 61.56 111 VAL A N 1
ATOM 895 C CA . VAL A 1 111 ? -4.281 7.571 -0.040 1.00 61.56 111 VAL A CA 1
ATOM 896 C C . VAL A 1 111 ? -5.339 8.096 0.936 1.00 61.56 111 VAL A C 1
ATOM 898 O O . VAL A 1 111 ? -5.190 9.197 1.461 1.00 61.56 111 VAL A O 1
ATOM 901 N N . ASP A 1 112 ? -6.376 7.311 1.233 1.00 56.06 112 ASP A N 1
ATOM 902 C CA . ASP A 1 112 ? -7.519 7.749 2.057 1.00 56.06 112 ASP A CA 1
ATOM 903 C C . ASP A 1 112 ? -7.207 7.866 3.561 1.00 56.06 112 ASP A C 1
ATOM 905 O O . ASP A 1 112 ? -8.084 8.180 4.372 1.00 56.06 112 ASP A O 1
ATOM 909 N N . PHE A 1 113 ? -5.958 7.624 3.962 1.00 56.47 113 PHE A N 1
ATOM 910 C CA . PHE A 1 113 ? -5.561 7.639 5.359 1.00 56.47 113 PHE A CA 1
ATOM 911 C C . PHE A 1 113 ? -4.480 8.677 5.641 1.00 56.47 113 PHE A C 1
ATOM 913 O O . PHE A 1 113 ? -3.353 8.614 5.160 1.00 56.47 113 PHE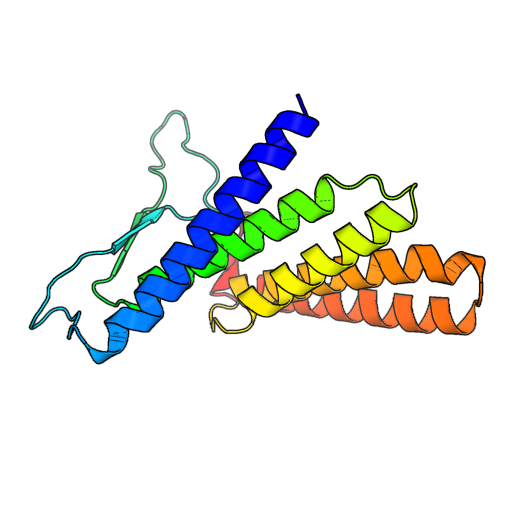 A O 1
ATOM 920 N N . GLU A 1 114 ? -4.824 9.593 6.540 1.00 54.56 114 GLU A N 1
ATOM 921 C CA . GLU A 1 114 ? -4.018 10.744 6.946 1.00 54.56 114 GLU A CA 1
ATOM 922 C C . GLU A 1 114 ? -2.793 10.489 7.874 1.00 54.56 114 GLU A C 1
ATOM 924 O O . GLU A 1 114 ? -2.152 11.455 8.297 1.00 54.56 114 GLU A O 1
ATOM 929 N N . PRO A 1 115 ? -2.365 9.253 8.224 1.00 70.19 115 PRO A N 1
ATOM 930 C CA . PRO A 1 115 ? -1.040 9.040 8.805 1.00 70.19 115 PRO A CA 1
ATOM 931 C C . PRO A 1 115 ? 0.070 9.174 7.757 1.00 70.19 115 PRO A C 1
ATOM 933 O O . PRO A 1 115 ? 0.067 8.489 6.738 1.00 70.19 115 PRO A O 1
ATOM 936 N N . ALA A 1 116 ? 1.107 9.953 8.070 1.00 77.56 116 ALA A N 1
ATOM 937 C CA . ALA A 1 116 ? 2.283 10.135 7.213 1.00 77.56 116 ALA A CA 1
ATOM 938 C C . ALA A 1 116 ? 2.975 8.823 6.774 1.00 77.56 116 ALA A C 1
ATOM 940 O O . ALA A 1 116 ? 3.603 8.777 5.719 1.00 77.56 116 ALA A O 1
ATOM 941 N N . VAL A 1 117 ? 2.824 7.741 7.548 1.00 77.31 117 VAL A N 1
ATOM 942 C CA . VAL A 1 117 ? 3.280 6.393 7.168 1.00 77.31 117 VAL A CA 1
ATOM 943 C C . VAL A 1 117 ? 2.502 5.858 5.963 1.00 77.31 117 VAL A C 1
ATOM 945 O O . VAL A 1 117 ? 3.109 5.365 5.020 1.00 77.31 117 VAL A O 1
ATOM 948 N N . LEU A 1 118 ? 1.175 5.993 5.947 1.00 80.56 118 LEU A N 1
ATOM 949 C CA . LEU A 1 118 ? 0.340 5.513 4.842 1.00 80.56 118 LEU A CA 1
ATOM 950 C C . LEU A 1 118 ? 0.557 6.349 3.581 1.00 80.56 118 LEU A C 1
ATOM 952 O O . LEU A 1 118 ? 0.713 5.782 2.502 1.00 80.56 118 LEU A O 1
ATOM 956 N N . ALA A 1 119 ? 0.745 7.662 3.737 1.00 84.62 119 ALA A N 1
ATOM 957 C CA . ALA A 1 119 ? 1.210 8.519 2.650 1.00 84.62 119 ALA A CA 1
ATOM 958 C C . ALA A 1 119 ? 2.573 8.059 2.096 1.00 84.62 119 ALA A C 1
ATOM 960 O O . ALA A 1 119 ? 2.732 7.933 0.884 1.00 84.62 119 ALA A O 1
ATOM 961 N N . SER A 1 120 ? 3.547 7.740 2.963 1.00 87.31 120 SER A N 1
ATOM 962 C CA . SER A 1 120 ? 4.860 7.256 2.510 1.00 87.31 120 SER A CA 1
ATOM 963 C C . SER A 1 120 ? 4.778 5.947 1.724 1.00 87.31 120 SER A C 1
ATOM 965 O O . SER A 1 120 ? 5.463 5.797 0.715 1.00 87.31 120 SER A O 1
ATOM 967 N N . ILE A 1 121 ? 3.901 5.029 2.137 1.00 88.06 121 ILE A N 1
ATOM 968 C CA . ILE A 1 121 ? 3.680 3.750 1.455 1.00 88.06 121 ILE A CA 1
ATOM 969 C C . ILE A 1 121 ? 2.960 3.972 0.130 1.00 88.06 121 ILE A C 1
ATOM 971 O O . ILE A 1 121 ? 3.373 3.405 -0.876 1.00 88.06 121 ILE A O 1
ATOM 975 N N . SER A 1 122 ? 1.944 4.836 0.098 1.00 91.38 122 SER A N 1
ATOM 976 C CA . SER A 1 122 ? 1.239 5.192 -1.134 1.00 91.38 122 SER A CA 1
ATOM 977 C C . SER A 1 122 ? 2.206 5.715 -2.202 1.00 91.38 122 SER A C 1
ATOM 979 O O . SER A 1 122 ? 2.230 5.197 -3.323 1.00 91.38 122 SER A O 1
ATOM 981 N N . TRP A 1 123 ? 3.076 6.662 -1.829 1.00 93.38 123 TRP A N 1
ATOM 982 C CA . TRP A 1 123 ? 4.114 7.196 -2.711 1.00 93.38 123 TRP A CA 1
ATOM 983 C C . TRP A 1 123 ? 5.148 6.148 -3.119 1.00 93.38 123 TRP A C 1
ATOM 985 O O . TRP A 1 123 ? 5.560 6.121 -4.277 1.00 93.38 123 TRP A O 1
ATOM 995 N N . LEU A 1 124 ? 5.543 5.261 -2.201 1.00 93.81 124 LEU A N 1
ATOM 996 C CA . LEU A 1 124 ? 6.478 4.178 -2.497 1.00 93.81 124 LEU A CA 1
ATOM 997 C C . LEU A 1 124 ? 5.908 3.211 -3.544 1.00 93.81 124 LEU A C 1
ATOM 999 O O . LEU A 1 124 ? 6.593 2.873 -4.506 1.00 93.81 124 LEU A O 1
ATOM 1003 N N . MET A 1 125 ? 4.648 2.799 -3.390 1.00 95.94 125 MET A N 1
ATOM 1004 C CA . MET A 1 125 ? 3.976 1.916 -4.348 1.00 95.94 125 MET A CA 1
ATOM 1005 C C . MET A 1 125 ? 3.827 2.591 -5.718 1.00 95.94 125 MET A C 1
ATOM 1007 O O . MET A 1 125 ? 4.032 1.954 -6.752 1.00 95.94 125 MET A O 1
ATOM 1011 N N . LEU A 1 126 ? 3.540 3.897 -5.744 1.00 95.19 126 LEU A N 1
ATOM 1012 C CA . LEU A 1 126 ? 3.488 4.664 -6.989 1.00 95.19 126 LEU A CA 1
ATOM 1013 C C . LEU A 1 126 ? 4.866 4.777 -7.659 1.00 95.19 126 LEU A C 1
ATOM 1015 O O . LEU A 1 126 ? 4.970 4.653 -8.880 1.00 95.19 126 LEU A O 1
ATOM 1019 N N . ALA A 1 127 ? 5.932 4.947 -6.873 1.00 96.50 127 ALA A N 1
ATOM 1020 C CA . ALA A 1 127 ? 7.301 4.960 -7.378 1.00 96.50 127 ALA A CA 1
ATOM 1021 C C . ALA A 1 127 ? 7.675 3.614 -8.023 1.00 96.50 127 ALA A C 1
ATOM 1023 O O . ALA A 1 127 ? 8.182 3.589 -9.146 1.00 96.50 127 ALA A O 1
ATOM 1024 N N . GLN A 1 128 ? 7.332 2.496 -7.375 1.00 96.12 128 GLN A N 1
ATOM 1025 C CA . GLN A 1 128 ? 7.535 1.149 -7.922 1.00 96.12 128 GLN A CA 1
ATOM 1026 C C . GLN A 1 128 ? 6.738 0.929 -9.217 1.00 96.12 128 GLN A C 1
ATOM 1028 O O . GLN A 1 128 ? 7.258 0.377 -10.186 1.00 96.12 128 GLN A O 1
ATOM 1033 N N . ALA A 1 129 ? 5.497 1.421 -9.291 1.00 96.31 129 ALA A N 1
ATOM 1034 C CA . ALA A 1 129 ? 4.720 1.419 -10.530 1.00 96.31 129 ALA A CA 1
ATOM 1035 C C . ALA A 1 129 ? 5.427 2.208 -11.653 1.00 96.31 129 ALA A C 1
ATOM 1037 O O . ALA A 1 129 ? 5.524 1.728 -12.787 1.00 96.31 129 ALA A O 1
ATOM 1038 N N . ALA A 1 130 ? 5.959 3.395 -11.347 1.00 95.31 130 ALA A N 1
ATOM 1039 C CA . ALA A 1 130 ? 6.694 4.216 -12.305 1.00 95.31 130 ALA A CA 1
ATOM 1040 C C . ALA A 1 130 ? 7.994 3.542 -12.785 1.00 95.31 130 ALA A C 1
ATOM 1042 O O . ALA A 1 130 ? 8.301 3.609 -13.976 1.00 95.31 130 ALA A O 1
ATOM 1043 N N . GLU A 1 131 ? 8.714 2.820 -11.921 1.00 94.12 131 GLU A N 1
ATOM 1044 C CA . GLU A 1 131 ? 9.893 2.034 -12.315 1.00 94.12 131 GLU A CA 1
ATOM 1045 C C . GLU A 1 131 ? 9.566 0.939 -13.332 1.00 94.12 131 GLU A C 1
ATOM 1047 O O . GLU A 1 131 ? 10.310 0.754 -14.297 1.00 94.12 131 GLU A O 1
ATOM 1052 N N . LEU A 1 132 ? 8.440 0.237 -13.167 1.00 94.12 132 LEU A N 1
ATOM 1053 C CA . LEU A 1 132 ? 8.014 -0.768 -14.145 1.00 94.12 132 LEU A CA 1
ATOM 1054 C C . LEU A 1 132 ? 7.761 -0.135 -15.520 1.00 94.12 132 LEU A C 1
ATOM 1056 O O . LEU A 1 132 ? 8.162 -0.681 -16.550 1.00 94.12 132 LEU A O 1
ATOM 1060 N N . ILE A 1 133 ? 7.138 1.047 -15.544 1.00 92.94 133 ILE A N 1
ATOM 1061 C CA . ILE A 1 133 ? 6.922 1.806 -16.782 1.00 92.94 133 ILE A CA 1
ATOM 1062 C C . ILE A 1 133 ? 8.265 2.268 -17.360 1.00 92.94 133 ILE A C 1
ATOM 1064 O O . ILE A 1 133 ? 8.463 2.178 -18.575 1.00 92.94 133 ILE A O 1
ATOM 1068 N N . TYR A 1 134 ? 9.199 2.711 -16.515 1.00 92.69 134 TYR A N 1
ATOM 1069 C CA . TYR A 1 134 ? 10.537 3.121 -16.933 1.00 92.69 134 TYR A CA 1
ATOM 1070 C C . TYR A 1 134 ? 11.272 1.967 -17.617 1.00 92.69 134 TYR A C 1
ATOM 1072 O O . TYR A 1 134 ? 11.680 2.122 -18.771 1.00 92.69 134 TYR A O 1
ATOM 1080 N N . MET A 1 135 ? 11.348 0.801 -16.965 1.00 89.12 135 MET A N 1
ATOM 1081 C CA . MET A 1 135 ? 11.977 -0.404 -17.516 1.00 89.12 135 MET A CA 1
ATOM 1082 C C . MET A 1 135 ? 11.411 -0.763 -18.885 1.00 89.12 135 MET A C 1
ATOM 1084 O O . MET A 1 135 ? 12.164 -1.134 -19.784 1.00 89.12 135 MET A O 1
ATOM 1088 N N . LYS A 1 136 ? 10.096 -0.595 -19.077 1.00 86.50 136 LYS A N 1
ATOM 1089 C CA . LYS A 1 136 ? 9.488 -0.797 -20.389 1.00 86.50 136 LYS A CA 1
ATOM 1090 C C . LYS A 1 136 ? 9.920 0.283 -21.377 1.00 86.50 136 LYS A C 1
ATOM 1092 O O . LYS A 1 136 ? 10.347 -0.042 -22.475 1.00 86.50 136 LYS A O 1
ATOM 1097 N N . SER A 1 137 ? 9.812 1.557 -21.009 1.00 85.12 137 SER A N 1
ATOM 1098 C CA . SER A 1 137 ? 10.056 2.704 -21.896 1.00 85.12 137 SER A CA 1
ATOM 1099 C C . SER A 1 137 ? 11.511 2.867 -22.351 1.00 85.12 137 SER A C 1
ATOM 1101 O O . SER A 1 137 ? 11.739 3.351 -23.463 1.00 85.12 137 SER A O 1
ATOM 1103 N N . ALA A 1 138 ? 12.473 2.411 -21.541 1.00 78.69 138 ALA A N 1
ATOM 1104 C CA . ALA A 1 138 ? 13.907 2.492 -21.812 1.00 78.69 138 ALA A CA 1
ATOM 1105 C C . ALA A 1 138 ? 14.330 1.741 -23.087 1.00 78.69 138 ALA A C 1
ATOM 1107 O O . ALA A 1 138 ? 15.360 2.050 -23.672 1.00 78.69 138 ALA A O 1
ATOM 1108 N N . SER A 1 139 ? 13.527 0.780 -23.554 1.00 76.19 139 SER A N 1
ATOM 1109 C CA . SER A 1 139 ? 13.780 0.059 -24.808 1.00 76.19 139 SER A CA 1
ATOM 1110 C C . SER A 1 139 ? 13.164 0.716 -26.050 1.00 76.19 139 SER A C 1
ATOM 1112 O O . SER A 1 139 ? 13.377 0.215 -27.152 1.00 76.19 139 SER A O 1
ATOM 1114 N N . PHE A 1 140 ? 12.377 1.793 -25.905 1.00 75.81 140 PHE A N 1
ATOM 1115 C CA . PHE A 1 140 ? 11.586 2.350 -27.013 1.00 75.81 140 PHE A CA 1
ATOM 1116 C C . PHE A 1 140 ? 11.860 3.824 -27.316 1.00 75.81 140 PHE A C 1
ATOM 1118 O O . PHE A 1 140 ? 11.924 4.179 -28.493 1.00 75.81 140 PHE A O 1
ATOM 1125 N N . LYS A 1 141 ? 11.932 4.699 -26.301 1.00 85.19 141 LYS A N 1
ATOM 1126 C CA . LYS A 1 141 ? 12.060 6.156 -26.500 1.00 85.19 141 LYS A CA 1
ATOM 1127 C C . LYS A 1 141 ? 12.738 6.840 -25.315 1.00 85.19 141 LYS A C 1
ATOM 1129 O O . LYS A 1 141 ? 12.122 6.972 -24.258 1.00 85.19 141 LYS A O 1
ATOM 1134 N N . ASP A 1 142 ? 13.922 7.397 -25.548 1.00 87.94 142 ASP A N 1
ATOM 1135 C CA . ASP A 1 142 ? 14.730 8.066 -24.519 1.00 87.94 142 ASP A CA 1
ATOM 1136 C C . ASP A 1 142 ? 14.007 9.243 -23.851 1.00 87.94 142 ASP A C 1
ATOM 1138 O O . ASP A 1 142 ? 14.067 9.394 -22.636 1.00 87.94 142 ASP A O 1
ATOM 1142 N N . GLU A 1 143 ? 13.252 10.048 -24.608 1.00 90.69 143 GLU A N 1
ATOM 1143 C CA . GLU A 1 143 ? 12.497 11.177 -24.041 1.00 90.69 143 GLU A CA 1
ATOM 1144 C C . GLU A 1 143 ? 11.398 10.711 -23.070 1.00 90.69 143 GLU A C 1
ATOM 1146 O O . GLU A 1 143 ? 11.186 11.311 -22.015 1.00 90.69 143 GLU A O 1
ATOM 1151 N N . VAL A 1 144 ? 10.690 9.630 -23.417 1.00 89.00 144 VAL A N 1
ATOM 1152 C CA . VAL A 1 144 ? 9.649 9.056 -22.552 1.00 89.00 144 VAL A CA 1
ATOM 1153 C C . VAL A 1 144 ? 10.300 8.426 -21.328 1.00 89.00 144 VAL A C 1
ATOM 1155 O O . VAL A 1 144 ? 9.851 8.679 -20.213 1.00 89.00 144 VAL A O 1
ATOM 1158 N N . ALA A 1 145 ? 11.385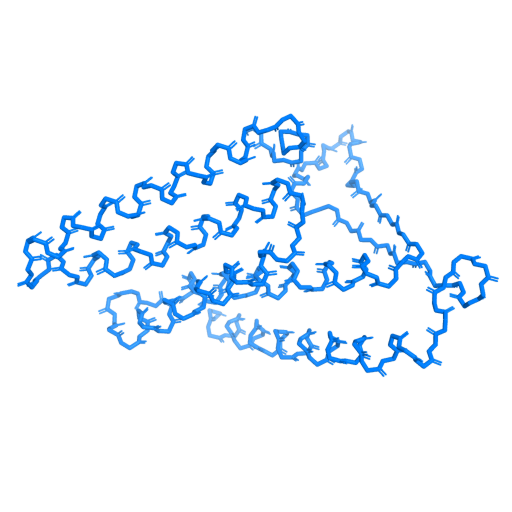 7.676 -21.523 1.00 91.62 145 ALA A N 1
ATOM 1159 C CA . ALA A 1 145 ? 12.137 7.069 -20.434 1.00 91.62 145 ALA A CA 1
ATOM 1160 C C . ALA A 1 145 ? 12.659 8.119 -19.445 1.00 91.62 145 ALA A C 1
ATOM 1162 O O . ALA A 1 145 ? 12.484 7.954 -18.242 1.00 91.62 145 ALA A O 1
ATOM 1163 N N . ALA A 1 146 ? 13.195 9.240 -19.933 1.00 93.31 146 ALA A N 1
ATOM 1164 C CA . ALA A 1 146 ? 13.658 10.339 -19.091 1.00 93.31 146 ALA A CA 1
ATOM 1165 C C . ALA A 1 146 ? 12.522 10.959 -18.258 1.00 93.31 146 ALA A C 1
ATOM 1167 O O . ALA A 1 146 ? 12.692 11.185 -17.061 1.00 93.31 146 ALA A O 1
ATOM 1168 N N . LYS A 1 147 ? 11.345 11.191 -18.858 1.00 94.19 147 LYS A N 1
ATOM 1169 C CA . LYS A 1 147 ? 10.175 11.729 -18.137 1.00 94.19 147 LYS A CA 1
ATOM 1170 C C . LYS A 1 147 ? 9.664 10.768 -17.066 1.00 94.19 147 LYS A C 1
ATOM 1172 O O . LYS A 1 147 ? 9.350 11.201 -15.962 1.00 94.19 147 LYS A O 1
ATOM 1177 N N . VAL A 1 148 ? 9.591 9.474 -17.379 1.00 93.38 148 VAL A N 1
ATOM 1178 C CA . VAL A 1 148 ? 9.138 8.458 -16.418 1.00 93.38 148 VAL A CA 1
ATOM 1179 C C . VAL A 1 148 ? 10.158 8.281 -15.294 1.00 93.38 148 VAL A C 1
ATOM 1181 O O . VAL A 1 148 ? 9.762 8.197 -14.136 1.00 93.38 148 VAL A O 1
ATOM 1184 N N . ALA A 1 149 ? 11.457 8.300 -15.601 1.00 94.19 149 ALA A N 1
ATOM 1185 C CA . ALA A 1 149 ? 12.512 8.254 -14.592 1.00 94.19 149 ALA A CA 1
ATOM 1186 C C . ALA A 1 149 ? 12.451 9.461 -13.643 1.00 94.19 149 ALA A C 1
ATOM 1188 O O . ALA A 1 149 ? 12.554 9.288 -12.430 1.00 94.19 149 ALA A O 1
ATOM 1189 N N . ALA A 1 150 ? 12.229 10.668 -14.176 1.00 95.88 150 ALA A N 1
ATOM 1190 C CA . ALA A 1 150 ? 12.035 11.865 -13.360 1.00 95.88 150 ALA A CA 1
ATOM 1191 C C . ALA A 1 150 ? 10.817 11.722 -12.432 1.00 95.88 150 ALA A C 1
ATOM 1193 O O . ALA A 1 150 ? 10.930 11.955 -11.233 1.00 95.88 150 ALA A O 1
ATOM 1194 N N . HIS A 1 151 ? 9.685 11.243 -12.958 1.00 95.50 151 HIS A N 1
ATOM 1195 C CA . HIS A 1 151 ? 8.490 11.002 -12.151 1.00 95.50 151 HIS A CA 1
ATOM 1196 C C . HIS A 1 151 ? 8.709 9.944 -11.056 1.00 95.50 151 HIS A C 1
ATOM 1198 O O . HIS A 1 151 ? 8.269 10.139 -9.923 1.00 95.50 151 HIS A O 1
ATOM 1204 N N . ALA A 1 152 ? 9.410 8.847 -11.362 1.00 96.06 152 ALA A N 1
ATOM 1205 C CA . ALA A 1 152 ? 9.758 7.829 -10.372 1.00 96.06 152 ALA A CA 1
ATOM 1206 C C . ALA A 1 152 ? 10.626 8.420 -9.247 1.00 96.06 152 ALA A C 1
ATOM 1208 O O . ALA A 1 152 ? 10.354 8.186 -8.070 1.00 96.06 152 ALA A O 1
ATOM 1209 N N . ALA A 1 153 ? 11.624 9.239 -9.599 1.00 96.56 153 ALA A N 1
ATOM 1210 C CA . ALA A 1 153 ? 12.480 9.921 -8.632 1.00 96.56 153 ALA A CA 1
ATOM 1211 C C . ALA A 1 153 ? 11.691 10.883 -7.726 1.00 96.56 153 ALA A C 1
ATOM 1213 O O . ALA A 1 153 ? 11.904 10.886 -6.511 1.00 96.56 153 ALA A O 1
ATOM 1214 N N . ASP A 1 154 ? 10.754 11.650 -8.289 1.00 97.44 154 ASP A N 1
ATOM 1215 C CA . ASP A 1 154 ? 9.874 12.531 -7.515 1.00 97.44 154 ASP A CA 1
ATOM 1216 C C . ASP A 1 154 ? 8.997 11.729 -6.542 1.00 97.44 154 ASP A C 1
ATOM 1218 O O . ASP A 1 154 ? 8.930 12.062 -5.360 1.00 97.44 154 ASP A O 1
ATOM 1222 N N . CYS A 1 155 ? 8.404 10.615 -6.986 1.00 96.06 155 CYS A N 1
ATOM 1223 C CA . CYS A 1 155 ? 7.602 9.753 -6.112 1.00 96.06 155 CYS A CA 1
ATOM 1224 C C . CYS A 1 155 ? 8.431 9.178 -4.952 1.00 96.06 155 CYS A C 1
ATOM 1226 O O . CYS A 1 155 ? 7.991 9.211 -3.802 1.00 96.06 155 CYS A O 1
ATOM 1228 N N . TYR A 1 156 ? 9.657 8.709 -5.212 1.00 96.56 156 TYR A N 1
ATOM 1229 C CA . TYR A 1 156 ? 10.554 8.240 -4.148 1.00 96.56 156 TYR A CA 1
ATOM 1230 C C . TYR A 1 156 ? 10.930 9.344 -3.161 1.00 96.56 156 TYR A C 1
ATOM 1232 O O . TYR A 1 156 ? 11.024 9.100 -1.955 1.00 96.56 156 TYR A O 1
ATOM 1240 N N . LYS A 1 157 ? 11.134 10.567 -3.651 1.00 96.19 157 LYS A N 1
ATOM 1241 C CA . LYS A 1 157 ? 11.414 11.724 -2.803 1.00 96.19 157 LYS A CA 1
ATOM 1242 C C . LYS A 1 157 ? 10.231 12.051 -1.889 1.00 96.19 157 LYS A C 1
ATOM 1244 O O . LYS A 1 157 ? 10.449 12.321 -0.705 1.00 96.19 157 LYS A O 1
ATOM 1249 N N . GLU A 1 158 ? 9.003 12.001 -2.397 1.00 94.38 158 GLU A N 1
ATOM 1250 C CA . GLU A 1 158 ? 7.793 12.210 -1.591 1.00 94.38 158 GLU A CA 1
ATOM 1251 C C . GLU A 1 158 ? 7.584 11.085 -0.567 1.00 94.38 158 GLU A C 1
ATOM 1253 O O . GLU A 1 158 ? 7.294 11.358 0.604 1.00 94.38 158 GLU A O 1
ATOM 1258 N N . ALA A 1 159 ? 7.840 9.831 -0.958 1.00 92.31 159 ALA A N 1
ATOM 1259 C CA . ALA A 1 159 ? 7.823 8.687 -0.047 1.00 92.31 159 ALA A CA 1
ATOM 1260 C C . ALA A 1 159 ? 8.802 8.894 1.119 1.00 92.31 159 ALA A C 1
ATOM 1262 O O . ALA A 1 159 ? 8.425 8.796 2.288 1.00 92.31 159 ALA A O 1
ATOM 1263 N N . TYR A 1 160 ? 10.044 9.272 0.807 1.00 90.81 160 TYR A N 1
ATOM 1264 C CA . TYR A 1 160 ? 11.083 9.547 1.798 1.00 90.81 160 TYR A CA 1
ATOM 1265 C C . TYR A 1 160 ? 10.740 10.727 2.713 1.00 90.81 160 TYR A C 1
ATOM 1267 O O . TYR A 1 160 ? 10.933 10.660 3.928 1.00 90.81 160 TYR A O 1
ATOM 1275 N N . THR A 1 161 ? 10.219 11.812 2.141 1.00 91.62 161 THR A N 1
ATOM 1276 C CA . THR A 1 161 ? 9.838 13.014 2.894 1.00 91.62 161 THR A CA 1
ATOM 1277 C C . THR A 1 161 ? 8.708 12.702 3.874 1.00 91.62 161 THR A C 1
ATOM 1279 O O . THR A 1 161 ? 8.791 13.067 5.048 1.00 91.62 161 THR A O 1
ATOM 1282 N N . SER A 1 162 ? 7.706 11.943 3.428 1.00 88.50 162 SER A N 1
ATOM 1283 C CA . SER A 1 162 ? 6.587 11.482 4.256 1.00 88.50 162 SER A CA 1
ATOM 1284 C C . SER A 1 162 ? 7.057 10.556 5.386 1.00 88.50 162 SER A C 1
ATOM 1286 O O . SER A 1 162 ? 6.684 10.747 6.548 1.00 88.50 162 SER A O 1
ATOM 1288 N N . ALA A 1 163 ? 7.960 9.618 5.078 1.00 85.62 163 ALA A N 1
ATOM 1289 C CA . ALA A 1 163 ? 8.559 8.701 6.051 1.00 85.62 163 ALA A CA 1
ATOM 1290 C C . ALA A 1 163 ? 9.426 9.414 7.109 1.00 85.62 163 ALA A C 1
ATOM 1292 O O . ALA A 1 163 ? 9.585 8.924 8.226 1.00 85.62 163 ALA A O 1
ATOM 1293 N N . LYS A 1 164 ? 9.963 10.598 6.789 1.00 86.62 164 LYS A N 1
ATOM 1294 C CA . LYS A 1 164 ? 10.794 11.408 7.694 1.00 86.62 164 LYS A CA 1
ATOM 1295 C C . LYS A 1 164 ? 10.028 12.285 8.675 1.00 86.62 164 LYS A C 1
ATOM 1297 O O . LYS A 1 164 ? 10.653 12.918 9.530 1.00 86.62 164 LYS A O 1
ATOM 1302 N N . THR A 1 165 ? 8.711 12.362 8.566 1.00 86.19 165 THR A N 1
ATOM 1303 C CA . THR A 1 165 ? 7.909 13.108 9.536 1.00 86.19 165 THR A CA 1
ATOM 1304 C C . THR A 1 165 ? 8.056 12.512 10.942 1.00 86.19 165 THR A C 1
ATOM 1306 O O . THR A 1 165 ? 8.240 11.308 11.117 1.00 86.19 165 THR A O 1
ATOM 1309 N N . GLU A 1 166 ? 7.960 13.349 11.977 1.00 78.25 166 GLU A N 1
ATOM 1310 C CA . GLU A 1 166 ? 8.095 12.905 13.377 1.00 78.25 166 GLU A CA 1
ATOM 1311 C C . GLU A 1 166 ? 7.032 11.875 13.794 1.00 78.25 166 GLU A C 1
ATOM 1313 O O . GLU A 1 166 ? 7.246 11.081 14.709 1.00 78.25 166 GLU A O 1
ATOM 1318 N N . SER A 1 167 ? 5.872 11.872 13.137 1.00 76.56 167 SER A N 1
ATOM 1319 C CA . SER A 1 167 ? 4.840 10.852 13.327 1.00 76.56 167 SER A CA 1
ATOM 1320 C C . SER A 1 167 ? 5.220 9.522 12.674 1.00 76.56 167 SER A C 1
ATOM 1322 O O . SER A 1 167 ? 4.978 8.478 13.278 1.00 76.56 167 SER A O 1
ATOM 1324 N N . ALA A 1 168 ? 5.846 9.548 11.494 1.00 72.75 168 ALA A N 1
ATOM 1325 C CA . ALA A 1 168 ? 6.267 8.348 10.778 1.00 72.75 168 ALA A CA 1
ATOM 1326 C C . ALA A 1 168 ? 7.498 7.675 11.400 1.00 72.75 168 ALA A C 1
ATOM 1328 O O . ALA A 1 168 ? 7.483 6.461 11.585 1.00 72.75 168 ALA A O 1
ATOM 1329 N N . LYS A 1 169 ? 8.503 8.442 11.841 1.00 74.81 169 LYS A N 1
ATOM 1330 C CA . LYS A 1 169 ? 9.710 7.911 12.516 1.00 74.81 169 LYS A CA 1
ATOM 1331 C C . LYS A 1 169 ? 9.426 7.101 13.784 1.00 74.81 169 LYS A C 1
ATOM 1333 O O . LYS A 1 169 ? 10.246 6.303 14.211 1.00 74.81 169 LYS A O 1
ATOM 1338 N N . LYS A 1 170 ? 8.274 7.317 14.424 1.00 70.81 170 LYS A N 1
ATOM 1339 C CA . LYS A 1 170 ? 7.862 6.556 15.618 1.00 70.81 170 LYS A CA 1
ATOM 1340 C C . LYS A 1 170 ? 7.357 5.149 15.291 1.00 70.81 170 LYS A C 1
ATOM 1342 O O . LYS A 1 170 ? 7.104 4.380 16.217 1.00 70.81 170 LYS A O 1
ATOM 1347 N N . ILE A 1 171 ? 7.118 4.871 14.013 1.00 68.62 171 ILE A N 1
ATOM 1348 C CA . ILE A 1 171 ? 6.455 3.666 13.513 1.00 68.62 171 ILE A CA 1
ATOM 1349 C C . ILE A 1 171 ? 7.381 2.930 12.542 1.00 68.62 171 ILE A C 1
ATOM 1351 O O . ILE A 1 171 ? 7.523 1.719 12.649 1.00 68.62 171 ILE A O 1
ATOM 1355 N N . ILE A 1 172 ? 8.021 3.654 11.620 1.00 66.00 172 ILE A N 1
ATOM 1356 C CA . ILE A 1 172 ? 8.951 3.086 10.643 1.00 66.00 172 ILE A CA 1
ATOM 1357 C C . ILE A 1 172 ? 10.277 2.770 11.357 1.00 66.00 172 ILE A C 1
ATOM 1359 O O . ILE A 1 172 ? 10.858 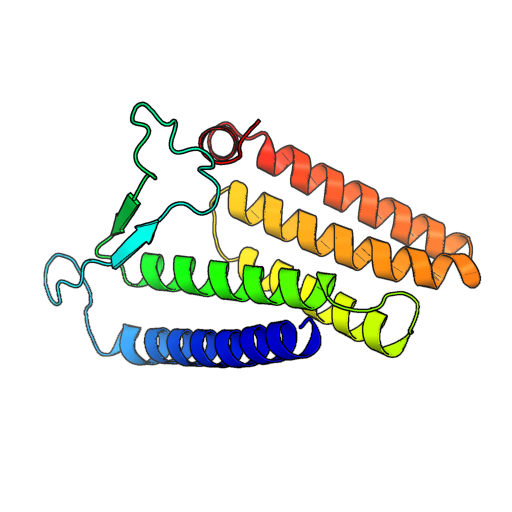3.684 11.944 1.00 66.00 172 ILE A O 1
ATOM 1363 N N . PRO A 1 173 ? 10.747 1.510 11.341 1.00 63.41 173 PRO A N 1
ATOM 1364 C CA . PRO A 1 173 ? 12.045 1.149 11.903 1.00 63.41 173 PRO A CA 1
ATOM 1365 C C . PRO A 1 173 ? 13.188 1.840 11.141 1.00 63.41 173 PRO A C 1
ATOM 1367 O O . PRO A 1 173 ? 13.072 2.060 9.935 1.00 63.41 173 PRO A O 1
ATOM 1370 N N . GLU A 1 174 ? 14.261 2.196 11.858 1.00 55.53 174 GLU A N 1
ATOM 1371 C CA . GLU A 1 174 ? 15.480 2.803 11.284 1.00 55.53 174 GLU A CA 1
ATOM 1372 C C . GLU A 1 174 ? 16.227 1.874 10.318 1.00 55.53 174 GLU A C 1
ATOM 1374 O O . GLU A 1 174 ? 16.282 0.648 10.584 1.00 55.53 174 GLU A O 1
#

pLDDT: mean 84.1, std 12.88, range [43.94, 97.44]

Radius of gyration: 18.63 Å; chains: 1; bounding box: 43×36×54 Å

Sequence (174 aa):
AEALLRSNYKDDCSKLLRYYDQLNAIEHKLPITENQIRIYFKWQDAFVSGGSLFGSKQKTNGSWKLSYEKACVLFNIGHAYSELALAQNLSIDEQMKIALRYFQLSSDLSVDFEPAVLASISWLMLAQAAELIYMKSASFKDEVAAKVAAHAADCYKEAYTSAKTESAKKIIPE

Foldseek 3Di:
DLVVVLVVLVVVLVVLVVVLVVLVVCPVVDVQDPVGNFDKAKDFFPADDDPDPPDDDGDMDIDSDSVVVSLVSLQVSLVSLQVNLVSFDLVDPVSLVSSLVSLQSSLVSLVVDPQLLSQLSSLLSVLVSLVSVLVVCVVPDPVVNVVSPVSSVVSNVRSVVSCPDPRNPVRHDD

Secondary structure (DSSP, 8-state):
-HHHHHHHHHHHHHHHHHHHHHHHHHHTTS-BSTTSB---EEEE-SS-----TT--PPPEEEES-HHHHHHHHHHHHHHHHHHHHHTS-TTSHHHHHHHHHHHHHHHHHHHT--SHHHHHHHHHHHHHHHHHHHHHHTTT-HHHHHHHHHHHHHHHHHHHHHHTSTTTTTTS--